Protein AF-A0AAW7AGA9-F1 (afdb_monomer_lite)

Sequence (63 aa):
MLDSKLLRTELDETAAKLARRGFKLDVDTIRKLEEQRKSIQVEVENLQSTRNSISKQIGQKMA

pLDDT: mean 89.77, std 6.32, range [63.34, 97.31]

Radius of gyration: 19.95 Å; chains: 1; bounding box: 45×17×51 Å

Structure (mmCIF, N/CA/C/O backbone):
data_AF-A0AAW7AGA9-F1
#
_entry.id   AF-A0AAW7AGA9-F1
#
loop_
_atom_site.group_PDB
_atom_site.id
_atom_site.type_symbol
_atom_site.label_atom_id
_atom_site.label_alt_id
_atom_site.label_comp_id
_atom_site.label_asym_id
_atom_site.label_entity_id
_atom_site.label_seq_id
_atom_site.pdbx_PDB_ins_code
_atom_site.Cartn_x
_atom_site.Cartn_y
_atom_site.Cartn_z
_atom_site.occupancy
_atom_site.B_iso_or_equiv
_atom_site.auth_seq_id
_atom_site.auth_comp_id
_atom_site.auth_asym_id
_atom_site.auth_atom_id
_atom_site.pdbx_PDB_model_num
ATOM 1 N N . MET A 1 1 ? -19.297 -3.832 -0.820 1.00 71.88 1 MET A N 1
ATOM 2 C CA . MET A 1 1 ? -17.820 -3.807 -0.748 1.00 71.88 1 MET A CA 1
ATOM 3 C C . MET A 1 1 ? -17.427 -2.619 0.126 1.00 71.88 1 MET A C 1
ATOM 5 O O . MET A 1 1 ? -18.030 -1.570 -0.054 1.00 71.88 1 MET A O 1
ATOM 9 N N . LEU A 1 2 ? -16.541 -2.785 1.115 1.00 76.25 2 LEU A N 1
ATOM 10 C CA . LEU A 1 2 ? -16.054 -1.657 1.930 1.00 76.25 2 LEU A CA 1
ATOM 11 C C . LEU A 1 2 ? -15.155 -0.755 1.079 1.00 76.25 2 LEU A C 1
ATOM 13 O O . LEU A 1 2 ? -14.464 -1.249 0.186 1.00 76.25 2 LEU A O 1
ATOM 17 N N . ASP A 1 3 ? -15.162 0.548 1.358 1.00 85.25 3 ASP A N 1
ATOM 18 C CA . ASP A 1 3 ? -14.256 1.474 0.685 1.00 85.25 3 ASP A CA 1
ATOM 19 C C . ASP A 1 3 ? -12.808 1.126 1.055 1.00 85.25 3 ASP A C 1
ATOM 21 O O . ASP A 1 3 ? -12.409 1.138 2.221 1.00 85.25 3 ASP A O 1
ATOM 25 N N . SER A 1 4 ? -12.015 0.805 0.035 1.00 82.75 4 SER A N 1
ATOM 26 C CA . SER A 1 4 ? -10.593 0.501 0.176 1.00 82.75 4 SER A CA 1
ATOM 27 C C . SER A 1 4 ? -9.791 1.639 0.811 1.00 82.75 4 SER A C 1
ATOM 29 O O . SER A 1 4 ? -8.764 1.373 1.429 1.00 82.75 4 SER A O 1
ATOM 31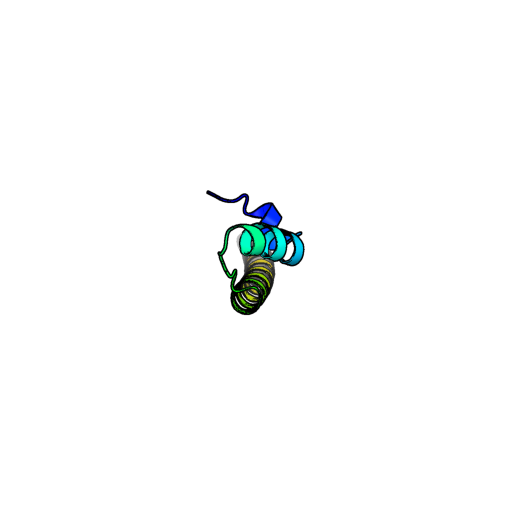 N N . LYS A 1 5 ? -10.251 2.893 0.714 1.00 84.69 5 LYS A N 1
ATOM 32 C CA . LYS A 1 5 ? -9.619 4.028 1.387 1.00 84.69 5 LYS A CA 1
ATOM 33 C C . LYS A 1 5 ? -9.727 3.900 2.905 1.00 84.69 5 LYS A C 1
ATOM 35 O O . LYS A 1 5 ? -8.715 4.044 3.580 1.00 84.69 5 LYS A O 1
ATOM 40 N N . LEU A 1 6 ? -10.890 3.501 3.423 1.00 84.88 6 LEU A N 1
ATOM 41 C CA . LEU A 1 6 ? -11.116 3.310 4.862 1.00 84.88 6 LEU A CA 1
ATOM 42 C C . LEU A 1 6 ? -10.188 2.243 5.453 1.00 84.88 6 LEU A C 1
ATOM 44 O O . LEU A 1 6 ? -9.651 2.424 6.538 1.00 84.88 6 LEU A O 1
ATOM 48 N N . LEU A 1 7 ? -9.920 1.165 4.711 1.00 82.44 7 LEU A N 1
ATOM 49 C CA . LEU A 1 7 ? -8.994 0.111 5.146 1.00 82.44 7 LEU A CA 1
ATOM 50 C C . LEU A 1 7 ? -7.519 0.540 5.111 1.00 82.44 7 LEU A C 1
ATOM 52 O O . LEU A 1 7 ? -6.685 -0.091 5.753 1.00 82.44 7 LEU A O 1
ATOM 56 N N . ARG A 1 8 ? -7.187 1.595 4.362 1.00 82.75 8 ARG A N 1
ATOM 57 C CA . ARG A 1 8 ? -5.813 2.096 4.205 1.00 82.75 8 ARG A CA 1
ATOM 58 C C . ARG A 1 8 ? -5.500 3.261 5.134 1.00 82.75 8 ARG A C 1
ATOM 60 O O . ARG A 1 8 ? -4.366 3.375 5.588 1.00 82.75 8 ARG A O 1
ATOM 67 N N . THR A 1 9 ? -6.474 4.136 5.386 1.00 84.25 9 THR A N 1
ATOM 68 C CA . THR A 1 9 ? -6.286 5.360 6.182 1.00 84.25 9 THR A CA 1
ATOM 69 C C . THR A 1 9 ? -6.909 5.272 7.569 1.00 84.25 9 THR A C 1
ATOM 71 O O . THR A 1 9 ? -6.367 5.840 8.507 1.00 84.25 9 THR A O 1
ATOM 74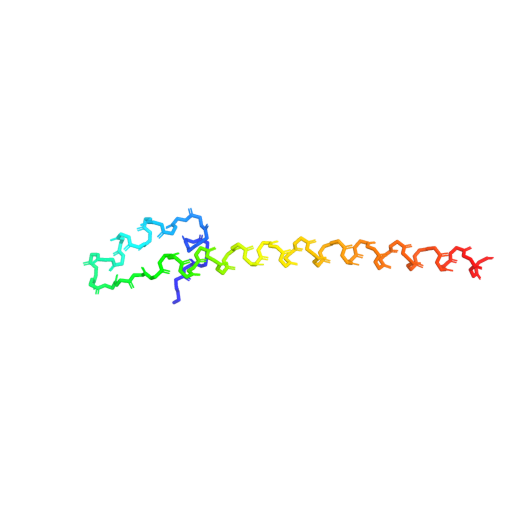 N N . GLU A 1 10 ? -8.019 4.549 7.715 1.00 87.25 10 GLU A N 1
ATOM 75 C CA . GLU A 1 10 ? -8.865 4.541 8.918 1.00 87.25 10 GLU A CA 1
ATOM 76 C C . GLU A 1 10 ? -9.105 3.104 9.412 1.00 87.25 10 GLU A C 1
ATOM 78 O O . GLU A 1 10 ? -10.214 2.718 9.793 1.00 87.25 10 GLU A O 1
ATOM 83 N N . LEU A 1 11 ? -8.060 2.273 9.369 1.00 87.25 11 LEU A N 1
ATOM 84 C CA . LEU A 1 11 ? -8.158 0.839 9.643 1.00 87.25 11 LEU A CA 1
ATOM 85 C C . LEU A 1 11 ? -8.649 0.546 11.068 1.00 87.25 11 LEU A C 1
ATOM 87 O O . LEU A 1 11 ? -9.516 -0.307 11.254 1.00 87.25 11 LEU A O 1
ATOM 91 N N . ASP A 1 12 ? -8.147 1.288 12.056 1.00 86.56 12 ASP A N 1
ATOM 92 C CA . ASP A 1 12 ? -8.504 1.106 13.467 1.00 86.56 12 ASP A CA 1
ATOM 93 C C . ASP A 1 12 ? -9.956 1.530 13.741 1.00 86.56 12 ASP A C 1
ATOM 95 O O . ASP A 1 12 ? -10.706 0.833 14.429 1.00 86.56 12 ASP A O 1
ATOM 99 N N . GLU A 1 13 ? -10.399 2.633 13.133 1.00 89.06 13 GLU A N 1
ATOM 100 C CA . GLU A 1 13 ? -11.782 3.098 13.244 1.00 89.06 13 GLU A CA 1
ATOM 101 C C . GLU A 1 13 ? -12.751 2.140 12.534 1.00 89.06 13 GLU A C 1
ATOM 103 O O . GLU A 1 13 ? -13.833 1.828 13.044 1.00 89.06 13 GLU A O 1
ATOM 108 N N . THR A 1 14 ? -12.344 1.611 11.380 1.00 88.38 14 THR A N 1
ATOM 109 C CA . THR A 1 14 ? -13.107 0.604 10.636 1.00 88.38 14 THR A CA 1
ATOM 110 C C . THR A 1 14 ? -13.212 -0.698 11.430 1.00 88.38 14 THR A C 1
ATOM 112 O O . THR A 1 14 ? -14.302 -1.265 11.526 1.00 88.38 14 THR A O 1
ATOM 115 N N . ALA A 1 15 ? -12.127 -1.142 12.072 1.00 89.31 15 ALA A N 1
ATOM 116 C CA . ALA A 1 15 ? -12.129 -2.303 12.957 1.00 89.31 15 ALA A CA 1
ATOM 117 C C . ALA A 1 15 ? -13.076 -2.108 14.150 1.00 89.31 15 ALA A C 1
ATOM 119 O O . ALA A 1 15 ? -13.874 -2.997 14.446 1.00 89.31 15 ALA A O 1
ATOM 120 N N . ALA A 1 16 ? -13.067 -0.931 14.785 1.00 89.50 16 ALA A N 1
ATOM 121 C CA . ALA A 1 16 ? -13.971 -0.611 15.890 1.00 89.50 16 ALA A CA 1
ATOM 122 C C . ALA A 1 16 ? -15.451 -0.598 15.457 1.00 89.50 16 ALA A C 1
ATOM 124 O O . ALA A 1 16 ? -16.316 -1.140 16.151 1.00 89.50 16 ALA A O 1
ATOM 125 N N . LYS A 1 17 ? -15.761 -0.023 14.285 1.00 89.88 17 LYS A N 1
ATOM 126 C CA . LYS A 1 17 ? -17.119 -0.022 13.708 1.00 89.88 17 LYS A CA 1
ATOM 127 C C . LYS A 1 17 ? -17.597 -1.434 13.356 1.00 89.88 17 LYS A C 1
ATOM 129 O O . LYS A 1 17 ? -18.771 -1.745 13.556 1.00 89.88 17 LYS A O 1
ATOM 134 N N . LEU A 1 18 ? -16.705 -2.292 12.863 1.00 89.25 18 LEU A N 1
ATOM 135 C CA . LEU A 1 18 ? -17.010 -3.689 12.545 1.00 89.25 18 LEU A CA 1
ATOM 136 C C . LEU A 1 18 ? -17.166 -4.554 13.801 1.00 89.25 18 LEU A C 1
ATOM 138 O O . LEU A 1 18 ? -18.080 -5.377 13.854 1.00 89.25 18 LEU A O 1
ATOM 142 N N . ALA A 1 19 ? -16.374 -4.301 14.845 1.00 91.12 19 ALA A N 1
ATOM 143 C CA . ALA A 1 19 ? -16.486 -4.993 16.127 1.00 91.12 19 ALA A CA 1
ATOM 144 C C . ALA A 1 19 ? -17.860 -4.773 16.778 1.00 91.12 19 ALA A C 1
ATOM 146 O O . ALA A 1 19 ? -18.444 -5.713 17.312 1.00 91.12 19 ALA A O 1
ATOM 147 N N . ARG A 1 20 ? -18.443 -3.570 16.641 1.00 92.06 20 ARG A N 1
ATOM 148 C CA . ARG A 1 20 ? -19.829 -3.290 17.076 1.00 92.06 20 ARG A CA 1
ATOM 149 C C . ARG A 1 20 ? -20.875 -4.160 16.375 1.00 92.06 20 ARG A C 1
ATOM 151 O O . ARG A 1 20 ? -21.951 -4.369 16.918 1.00 92.06 20 ARG A O 1
ATOM 158 N N . ARG A 1 21 ? -20.573 -4.655 15.173 1.00 91.62 21 ARG A N 1
ATOM 159 C CA . ARG A 1 21 ? -21.428 -5.569 14.400 1.00 91.62 21 ARG A CA 1
ATOM 160 C C . ARG A 1 21 ? -21.081 -7.045 14.631 1.00 91.62 21 ARG A C 1
ATOM 162 O O . ARG A 1 21 ? -21.610 -7.899 13.930 1.00 91.62 21 ARG A O 1
ATOM 169 N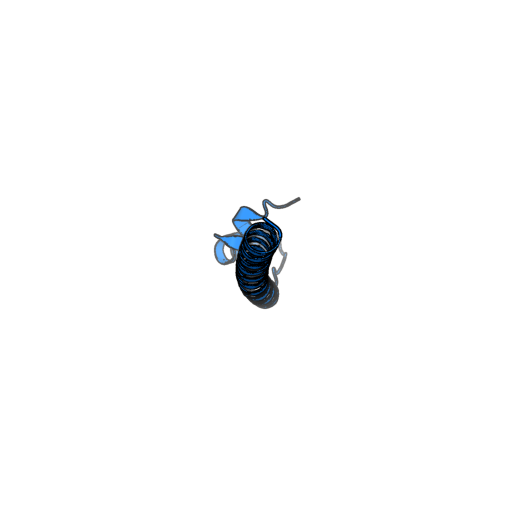 N . GLY A 1 22 ? -20.188 -7.345 15.578 1.00 90.88 22 GLY A N 1
ATOM 170 C CA . GLY A 1 22 ? -19.733 -8.704 15.875 1.00 90.88 22 GLY A CA 1
ATOM 171 C C . GLY A 1 22 ? -18.672 -9.239 14.911 1.00 90.88 22 GLY A C 1
ATOM 172 O O . GLY A 1 22 ? -18.363 -10.426 14.950 1.00 90.88 22 GLY A O 1
ATOM 173 N N . PHE A 1 23 ? -18.099 -8.392 14.052 1.00 89.69 23 PHE A N 1
ATOM 174 C CA . PHE A 1 23 ? -17.054 -8.796 13.116 1.00 89.69 23 PHE A CA 1
ATOM 175 C C . PHE A 1 23 ? -15.674 -8.350 13.608 1.00 89.69 23 PHE A C 1
ATOM 177 O O . PHE A 1 23 ? -15.427 -7.159 13.796 1.00 89.69 23 PHE A O 1
ATOM 184 N N . LYS A 1 24 ? -14.750 -9.301 13.774 1.00 88.19 24 LYS A N 1
ATOM 185 C CA . LYS A 1 24 ? -13.356 -9.014 14.128 1.00 88.19 24 LYS A CA 1
ATOM 186 C C . LYS A 1 24 ? -12.531 -8.836 12.856 1.00 88.19 24 LYS A C 1
ATOM 188 O O . LYS A 1 24 ? -12.235 -9.807 12.166 1.00 88.19 24 LYS A O 1
ATOM 193 N N . LEU A 1 25 ? -12.167 -7.594 12.553 1.00 87.75 25 LEU A N 1
ATOM 194 C CA . LEU A 1 25 ? -11.253 -7.291 11.455 1.00 87.75 25 LEU A CA 1
ATOM 195 C C . LEU A 1 25 ? -9.816 -7.661 11.850 1.00 87.75 25 LEU A C 1
ATOM 197 O O . LEU A 1 25 ? -9.358 -7.285 12.929 1.00 87.75 25 LEU A O 1
ATOM 201 N N . ASP A 1 26 ? -9.107 -8.369 10.973 1.00 88.88 26 ASP A N 1
ATOM 202 C CA . ASP A 1 26 ? -7.687 -8.678 11.157 1.00 88.88 26 ASP A CA 1
ATOM 203 C C . ASP A 1 26 ? -6.815 -7.495 10.711 1.00 88.88 26 ASP A C 1
ATOM 205 O O . ASP A 1 26 ? -6.379 -7.383 9.562 1.00 88.88 26 ASP A O 1
ATOM 209 N N . VAL A 1 27 ? -6.618 -6.570 11.646 1.00 89.88 27 VAL A N 1
ATOM 210 C CA . VAL A 1 27 ? -5.845 -5.340 11.448 1.00 89.88 27 VAL A CA 1
ATOM 211 C C . VAL A 1 27 ? -4.376 -5.641 11.144 1.00 89.88 27 VAL A C 1
ATOM 213 O O . VAL A 1 27 ? -3.788 -4.978 10.290 1.00 89.88 27 VAL A O 1
ATOM 216 N N . ASP A 1 28 ? -3.786 -6.649 11.788 1.00 90.25 28 ASP A N 1
ATOM 217 C CA . ASP A 1 28 ? -2.361 -6.963 11.645 1.00 90.25 28 ASP A CA 1
ATOM 218 C C . ASP A 1 28 ? -2.044 -7.491 10.248 1.00 90.25 28 ASP A C 1
ATOM 220 O O . ASP A 1 28 ? -1.073 -7.060 9.618 1.00 90.25 28 ASP A O 1
ATOM 224 N N . THR A 1 29 ? -2.892 -8.378 9.725 1.00 90.50 29 THR A N 1
ATOM 225 C CA . THR A 1 29 ? -2.750 -8.874 8.353 1.00 90.50 29 THR A CA 1
ATOM 226 C C . THR A 1 29 ? -2.919 -7.744 7.339 1.00 90.50 29 THR A C 1
ATOM 228 O O . THR A 1 29 ? -2.119 -7.629 6.410 1.00 90.50 29 THR A O 1
ATOM 231 N N . ILE A 1 30 ? -3.903 -6.857 7.527 1.00 89.94 30 ILE A N 1
ATOM 232 C CA . ILE A 1 30 ? -4.123 -5.732 6.604 1.00 89.94 30 ILE A CA 1
ATOM 233 C C . ILE A 1 30 ? -2.952 -4.742 6.639 1.00 89.94 30 ILE A C 1
ATOM 235 O O . ILE A 1 30 ? -2.513 -4.294 5.580 1.00 89.94 30 ILE A O 1
ATOM 239 N N . ARG A 1 31 ? -2.393 -4.437 7.818 1.00 89.50 31 ARG A N 1
ATOM 240 C CA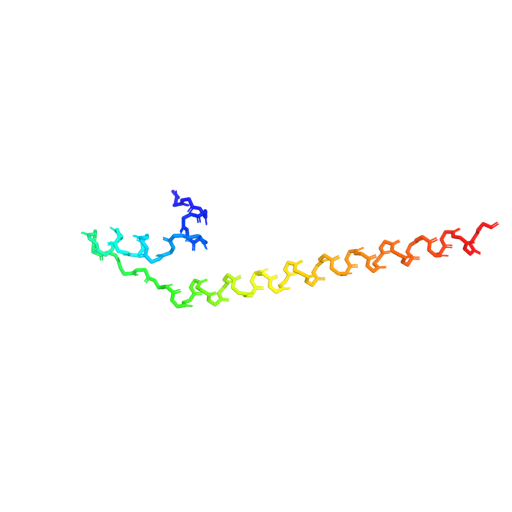 . ARG A 1 31 ? -1.208 -3.571 7.936 1.00 89.50 31 ARG A CA 1
ATOM 241 C C . ARG A 1 31 ? -0.008 -4.145 7.188 1.00 89.50 31 ARG A C 1
ATOM 243 O O . ARG A 1 31 ? 0.613 -3.417 6.417 1.00 89.50 31 ARG A O 1
ATOM 250 N N . LYS A 1 32 ? 0.272 -5.442 7.352 1.00 92.81 32 LYS A N 1
ATOM 251 C CA . LYS A 1 32 ? 1.365 -6.123 6.635 1.00 92.81 32 LYS A CA 1
ATOM 252 C C . LYS A 1 32 ? 1.182 -6.060 5.121 1.00 92.81 32 LYS A C 1
ATOM 254 O O . LYS A 1 32 ? 2.128 -5.768 4.395 1.00 92.81 32 LYS A O 1
ATOM 259 N N . LEU A 1 33 ? -0.036 -6.306 4.640 1.00 92.69 33 LEU A N 1
ATOM 260 C CA . LEU A 1 33 ? -0.337 -6.245 3.210 1.00 92.69 33 LEU A CA 1
ATOM 261 C C . LEU A 1 33 ? -0.204 -4.822 2.653 1.00 92.69 33 LEU A C 1
ATOM 263 O O . LEU A 1 33 ? 0.301 -4.650 1.547 1.00 92.69 33 LEU A O 1
ATOM 267 N N . GLU A 1 34 ? -0.616 -3.796 3.399 1.00 91.00 34 GLU A N 1
ATOM 268 C CA . GLU A 1 34 ? -0.471 -2.404 2.958 1.00 91.00 34 GLU A CA 1
ATOM 269 C C . GLU A 1 34 ? 1.000 -1.957 2.940 1.00 91.00 34 GLU A C 1
ATOM 271 O O . GLU A 1 34 ? 1.406 -1.219 2.042 1.00 91.00 34 GLU A O 1
ATOM 276 N N . GLU A 1 35 ? 1.821 -2.439 3.874 1.00 92.12 35 GLU A N 1
ATOM 277 C CA . GLU A 1 35 ? 3.270 -2.220 3.859 1.00 92.12 35 GLU A CA 1
ATOM 278 C C . GLU A 1 35 ? 3.928 -2.872 2.633 1.00 92.12 35 GLU A C 1
ATOM 280 O O . GLU A 1 35 ? 4.640 -2.202 1.880 1.00 92.12 35 GLU A O 1
ATOM 285 N N . GLN A 1 36 ? 3.606 -4.140 2.357 1.00 94.88 36 GLN A N 1
ATOM 286 C CA . GLN A 1 36 ? 4.063 -4.833 1.149 1.00 94.88 36 GLN A CA 1
ATOM 287 C C . GLN A 1 36 ? 3.618 -4.105 -0.123 1.00 94.88 36 GLN A C 1
ATOM 289 O O . GLN A 1 36 ? 4.420 -3.902 -1.034 1.00 94.88 36 GLN A O 1
ATOM 294 N N . ARG A 1 37 ? 2.360 -3.649 -0.177 1.00 93.62 37 ARG A N 1
ATOM 295 C CA . ARG A 1 37 ? 1.829 -2.902 -1.322 1.00 93.62 37 ARG A CA 1
ATOM 296 C C . ARG A 1 37 ? 2.624 -1.626 -1.580 1.00 93.62 37 ARG A C 1
ATOM 298 O O . ARG A 1 37 ? 2.937 -1.335 -2.731 1.00 93.62 37 ARG A O 1
ATOM 305 N N . LYS A 1 38 ? 2.944 -0.864 -0.528 1.00 92.75 38 LYS A N 1
ATOM 306 C CA . LYS A 1 38 ? 3.757 0.357 -0.639 1.00 92.75 38 LYS A CA 1
ATOM 307 C C . LYS A 1 38 ? 5.164 0.045 -1.136 1.00 92.75 38 LYS A C 1
ATOM 309 O O . LYS A 1 38 ? 5.640 0.734 -2.032 1.00 92.75 38 LYS A O 1
ATOM 314 N N . SER A 1 39 ? 5.794 -1.005 -0.610 1.00 95.75 39 SER A N 1
ATOM 315 C CA . SER A 1 39 ? 7.128 -1.417 -1.056 1.00 95.75 39 SER A CA 1
ATOM 316 C C . SER A 1 39 ? 7.142 -1.784 -2.540 1.00 95.75 39 SER A C 1
ATOM 318 O O . SER A 1 39 ? 7.978 -1.284 -3.287 1.00 95.75 39 SER A O 1
ATOM 320 N N . ILE A 1 40 ? 6.181 -2.601 -2.982 1.00 96.44 40 ILE A N 1
ATOM 321 C CA . ILE A 1 40 ? 6.056 -3.001 -4.391 1.00 96.44 40 ILE A CA 1
ATOM 322 C C . ILE A 1 40 ? 5.791 -1.779 -5.272 1.00 96.44 40 ILE A C 1
ATOM 324 O O . ILE A 1 40 ? 6.359 -1.662 -6.353 1.00 96.44 40 ILE A O 1
ATOM 328 N N . GLN A 1 41 ? 4.944 -0.850 -4.821 1.00 95.69 41 GLN A N 1
ATOM 329 C CA . GLN A 1 41 ? 4.643 0.362 -5.576 1.00 95.69 41 GLN A CA 1
ATOM 330 C C . GLN A 1 41 ? 5.912 1.186 -5.847 1.00 95.69 41 GLN A C 1
ATOM 332 O O . GLN A 1 41 ? 6.163 1.559 -6.991 1.00 95.69 41 GLN A O 1
ATOM 337 N N . VAL A 1 42 ? 6.738 1.402 -4.821 1.00 96.69 42 VAL A N 1
ATOM 338 C CA . VAL A 1 42 ? 8.017 2.115 -4.959 1.00 96.69 42 VAL A CA 1
ATOM 339 C C . VAL A 1 42 ? 8.979 1.363 -5.882 1.00 96.69 42 VAL A C 1
ATOM 341 O O . VAL A 1 42 ? 9.633 1.969 -6.729 1.00 96.69 42 VAL A O 1
ATOM 344 N N . GLU A 1 43 ? 9.062 0.038 -5.759 1.00 97.12 43 GLU A N 1
ATOM 345 C CA . GLU A 1 43 ? 9.918 -0.784 -6.616 1.00 97.12 43 GLU A CA 1
ATOM 346 C C . GLU A 1 43 ? 9.513 -0.686 -8.093 1.00 97.12 43 GLU A C 1
ATOM 348 O O . GLU A 1 43 ? 10.359 -0.465 -8.960 1.00 97.12 43 GLU A O 1
ATOM 353 N N . VAL A 1 44 ? 8.214 -0.768 -8.384 1.00 97.31 44 VAL A N 1
ATOM 354 C CA . VAL A 1 44 ? 7.681 -0.632 -9.744 1.00 97.31 44 VAL A CA 1
ATOM 355 C C . VAL A 1 44 ? 7.975 0.753 -10.320 1.00 97.31 44 VAL A C 1
ATOM 357 O O . VAL A 1 44 ? 8.414 0.847 -11.468 1.00 97.31 44 VAL A O 1
ATOM 360 N N . GLU A 1 45 ? 7.788 1.822 -9.542 1.00 96.56 45 GLU A N 1
ATOM 361 C CA . GLU A 1 45 ? 8.105 3.192 -9.970 1.00 96.56 45 GLU A CA 1
ATOM 362 C C . GLU A 1 45 ? 9.602 3.347 -10.302 1.00 96.56 45 GLU A C 1
ATOM 364 O O . GLU A 1 45 ? 9.963 3.906 -11.345 1.00 96.56 45 GLU A O 1
ATOM 369 N N . ASN A 1 46 ? 10.484 2.762 -9.486 1.00 96.56 46 ASN A N 1
ATOM 370 C CA . ASN A 1 46 ? 11.929 2.750 -9.728 1.00 96.56 46 ASN A CA 1
ATOM 371 C C . ASN A 1 46 ? 12.308 1.959 -10.989 1.00 96.56 46 ASN A C 1
ATOM 373 O O . ASN A 1 46 ? 13.110 2.427 -11.807 1.00 96.56 46 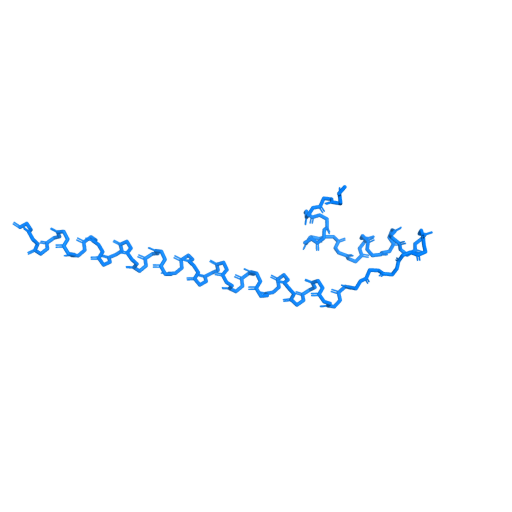ASN A O 1
ATOM 377 N N . LEU A 1 47 ? 11.721 0.775 -11.182 1.00 97.06 47 LEU A N 1
ATOM 378 C CA . LEU A 1 47 ? 11.932 -0.047 -12.375 1.00 97.06 47 LEU A CA 1
ATOM 379 C C . LEU A 1 47 ? 11.445 0.668 -13.638 1.00 97.06 47 LEU A C 1
ATOM 381 O O . LEU A 1 47 ? 12.130 0.658 -14.663 1.00 97.06 47 LEU A O 1
ATOM 385 N N . GLN A 1 48 ? 10.296 1.341 -13.568 1.00 96.06 48 GLN A N 1
ATOM 386 C CA . GLN A 1 48 ? 9.758 2.120 -14.677 1.00 96.06 48 GLN A CA 1
ATOM 387 C C . GLN A 1 48 ? 10.673 3.298 -15.031 1.00 96.06 48 GLN A C 1
ATOM 389 O O . GLN A 1 48 ? 10.973 3.503 -16.211 1.00 96.06 48 GLN A O 1
ATOM 394 N N . SER A 1 49 ? 11.161 4.034 -14.029 1.00 95.88 49 SER A N 1
ATOM 395 C CA . SER A 1 49 ? 12.141 5.110 -14.216 1.00 95.88 49 SER A CA 1
ATOM 396 C C . SER A 1 49 ? 13.422 4.595 -14.885 1.00 95.88 49 SER A C 1
ATOM 398 O O . SER A 1 49 ? 13.876 5.142 -15.895 1.00 95.88 49 SER A O 1
ATOM 400 N N . THR A 1 50 ? 13.946 3.468 -14.397 1.00 94.75 50 THR A N 1
ATOM 401 C CA . THR A 1 50 ? 15.155 2.825 -14.927 1.00 94.75 50 THR A CA 1
ATOM 402 C C . THR A 1 50 ? 14.967 2.400 -16.381 1.00 94.75 50 THR A C 1
ATOM 404 O O . THR A 1 50 ? 15.774 2.750 -17.244 1.00 94.75 50 THR A O 1
ATOM 407 N N . ARG A 1 51 ? 13.859 1.717 -16.692 1.00 95.75 51 ARG A N 1
ATOM 408 C CA . ARG A 1 51 ? 13.513 1.295 -18.056 1.00 95.75 51 ARG A CA 1
ATOM 409 C C . ARG A 1 51 ? 13.427 2.484 -19.013 1.00 95.75 51 ARG A C 1
ATOM 411 O O . ARG A 1 51 ? 13.943 2.413 -20.129 1.00 95.75 51 ARG A O 1
ATOM 418 N N . ASN A 1 52 ? 12.792 3.576 -18.590 1.00 94.44 52 ASN A N 1
ATOM 419 C CA . ASN A 1 52 ? 12.652 4.778 -19.411 1.00 94.44 52 ASN A CA 1
ATOM 420 C C . ASN A 1 52 ? 14.014 5.453 -19.659 1.00 94.44 52 ASN A C 1
ATOM 422 O O . ASN A 1 52 ? 14.298 5.861 -20.785 1.00 94.44 52 ASN A O 1
ATOM 426 N N . SER A 1 53 ? 14.876 5.516 -18.637 1.00 93.94 53 SER A N 1
ATOM 427 C CA . SER A 1 53 ? 16.244 6.037 -18.761 1.00 93.94 53 SER A CA 1
ATOM 428 C C . SER A 1 53 ? 17.075 5.220 -19.755 1.00 93.94 53 SER A C 1
ATOM 430 O O . SER A 1 53 ? 17.665 5.785 -20.677 1.00 93.94 53 SER A O 1
ATOM 432 N N . ILE A 1 54 ? 17.052 3.888 -19.634 1.00 94.06 54 ILE A N 1
ATOM 433 C CA . ILE A 1 54 ? 17.758 2.978 -20.549 1.00 94.06 54 ILE A CA 1
ATOM 434 C C . ILE A 1 54 ? 17.246 3.146 -21.983 1.00 94.06 54 ILE A C 1
ATOM 436 O O . ILE A 1 54 ? 18.041 3.292 -22.908 1.00 94.06 54 ILE A O 1
ATOM 440 N N . SER A 1 55 ? 15.925 3.193 -22.173 1.00 93.88 55 SER A N 1
ATOM 441 C CA . SER A 1 55 ? 15.318 3.364 -23.501 1.00 93.88 55 SER A CA 1
ATOM 442 C C . SER A 1 55 ? 15.782 4.660 -24.174 1.00 93.88 55 SER A C 1
ATOM 444 O O . SER A 1 55 ? 16.109 4.666 -25.360 1.00 93.88 55 SER A O 1
ATOM 446 N N . LYS A 1 56 ? 15.886 5.753 -23.405 1.00 92.50 56 LYS A N 1
ATOM 447 C CA . LYS A 1 56 ? 16.390 7.039 -23.900 1.00 92.50 56 LYS A CA 1
ATOM 448 C C . LYS A 1 56 ? 17.872 6.971 -24.285 1.00 92.50 56 LYS A C 1
ATOM 450 O O . LYS A 1 56 ? 18.240 7.495 -25.332 1.00 92.50 56 LYS A O 1
ATOM 455 N N . GLN A 1 57 ? 18.705 6.307 -23.481 1.00 92.06 57 GLN A N 1
ATOM 456 C CA . GLN A 1 57 ? 20.130 6.119 -23.785 1.00 92.06 57 GLN A CA 1
ATOM 457 C C . GLN A 1 57 ? 20.348 5.278 -25.048 1.00 92.06 57 GLN A C 1
ATOM 459 O O . GLN A 1 57 ? 21.225 5.591 -25.849 1.00 92.06 57 GLN A O 1
ATOM 464 N N . ILE A 1 58 ? 19.544 4.229 -25.249 1.00 91.12 58 ILE A N 1
ATOM 465 C CA . ILE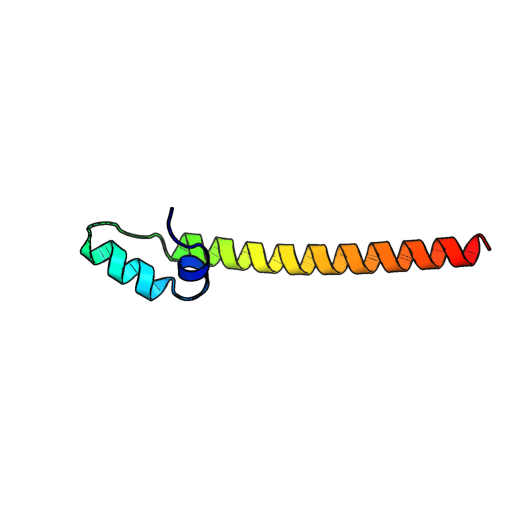 A 1 58 ? 19.599 3.409 -26.466 1.00 91.12 58 ILE A CA 1
ATOM 466 C C . ILE A 1 58 ? 19.235 4.259 -27.685 1.00 91.12 58 ILE A C 1
ATOM 468 O O . ILE A 1 58 ? 19.980 4.260 -28.660 1.00 91.12 58 ILE A O 1
ATOM 472 N N . GLY A 1 59 ? 18.145 5.029 -27.610 1.00 91.19 59 GLY A N 1
ATOM 473 C CA . GLY A 1 59 ? 17.750 5.937 -28.689 1.00 91.19 59 GLY A CA 1
ATOM 474 C C . GLY A 1 59 ? 18.836 6.958 -29.046 1.00 91.19 59 GLY A C 1
ATOM 475 O O . GLY A 1 59 ? 19.052 7.223 -30.220 1.00 91.19 59 GLY A O 1
ATOM 476 N N . GLN A 1 60 ? 19.570 7.476 -28.055 1.00 88.38 60 GLN A N 1
ATOM 477 C CA . GLN A 1 60 ? 20.692 8.399 -28.277 1.00 88.38 60 GLN A CA 1
ATOM 478 C C . GLN A 1 60 ? 21.922 7.748 -28.917 1.00 88.38 60 GLN A C 1
ATOM 480 O O . GLN A 1 60 ? 22.668 8.437 -29.595 1.00 88.38 60 GLN A O 1
ATOM 485 N N . LYS A 1 61 ? 22.167 6.454 -28.678 1.00 83.69 61 LYS A N 1
ATOM 486 C CA . LYS A 1 61 ? 23.307 5.727 -29.265 1.00 83.69 61 LYS A CA 1
ATOM 487 C C . LYS A 1 61 ? 23.042 5.209 -30.679 1.00 83.69 61 LYS A C 1
ATOM 489 O O . LYS A 1 61 ? 23.989 4.832 -31.359 1.00 83.69 61 LYS A O 1
ATOM 494 N N . MET A 1 62 ? 21.772 5.112 -31.067 1.00 73.88 62 MET A N 1
ATOM 495 C CA . MET A 1 62 ? 21.344 4.648 -32.391 1.00 73.88 62 MET A CA 1
ATOM 496 C C . MET A 1 62 ? 21.077 5.800 -33.372 1.00 73.88 62 MET A C 1
ATOM 498 O O . MET A 1 62 ? 20.843 5.533 -34.549 1.00 73.88 62 MET A O 1
ATOM 502 N N . ALA A 1 63 ? 21.087 7.045 -32.886 1.00 63.34 63 ALA A N 1
ATOM 503 C CA . ALA A 1 63 ? 21.061 8.271 -33.682 1.00 63.34 63 ALA A CA 1
ATOM 504 C C . ALA A 1 63 ? 22.490 8.736 -33.988 1.00 63.34 63 ALA A C 1
ATOM 506 O O . ALA A 1 63 ? 22.695 9.267 -35.100 1.00 63.34 63 ALA A O 1
#

Foldseek 3Di:
DDPPVCCQPVVVVVQVVVVVVVDHDPNVVSVVVNVVVVVVVVVVVVVVVVVVVVVVVVVVVVD

Secondary structure (DSSP, 8-state):
---HHHHHHSHHHHHHHHHTTT----HHHHHHHHHHHHHHHHHHHHHHHHHHHHHHHHHHHH-